Protein AF-A8XZC7-F1 (afdb_monomer)

InterPro domains:
  IPR001507 Zona pellucida domain [PS51034] (1-80)
  IPR051962 Cuticlin domain-containing protein [PTHR22907] (1-95)

Structure (mmCIF, N/CA/C/O backbone):
data_AF-A8XZC7-F1
#
_entry.id   AF-A8XZC7-F1
#
loop_
_atom_site.group_PDB
_atom_site.id
_atom_site.type_symbol
_atom_site.label_atom_id
_atom_site.label_alt_id
_atom_site.label_comp_id
_atom_site.label_asym_id
_atom_site.label_entity_id
_atom_site.label_seq_id
_atom_site.pdbx_PDB_ins_code
_atom_site.Cartn_x
_atom_site.Cartn_y
_atom_site.Cartn_z
_atom_site.occupancy
_atom_site.B_iso_or_equiv
_atom_site.auth_seq_id
_atom_site.auth_comp_id
_atom_site.auth_asym_id
_atom_site.auth_atom_id
_atom_site.pdbx_PDB_model_num
ATOM 1 N N . MET A 1 1 ? 7.360 -1.619 -3.761 1.00 86.06 1 MET A N 1
ATOM 2 C CA . MET A 1 1 ? 6.491 -1.854 -2.584 1.00 86.06 1 MET A CA 1
ATOM 3 C C . MET A 1 1 ? 5.064 -1.527 -2.979 1.00 86.06 1 MET A C 1
ATOM 5 O O . MET A 1 1 ? 4.876 -0.506 -3.624 1.00 86.06 1 MET A O 1
ATOM 9 N N . ARG A 1 2 ? 4.089 -2.348 -2.588 1.00 86.75 2 ARG A N 1
ATOM 10 C CA . ARG A 1 2 ? 2.656 -2.111 -2.800 1.00 86.75 2 ARG A CA 1
ATOM 11 C C . ARG A 1 2 ? 1.901 -2.326 -1.490 1.00 86.75 2 ARG A C 1
ATOM 13 O O . ARG A 1 2 ? 2.152 -3.300 -0.791 1.00 86.75 2 ARG A O 1
ATOM 20 N N . VAL A 1 3 ? 0.989 -1.422 -1.166 1.00 91.00 3 VAL A N 1
ATOM 21 C CA . VAL A 1 3 ? -0.023 -1.605 -0.122 1.00 91.00 3 VAL A CA 1
ATOM 22 C C . VAL A 1 3 ? -1.137 -2.458 -0.721 1.00 91.00 3 VAL A C 1
ATOM 24 O O . VAL A 1 3 ? -1.781 -2.022 -1.671 1.00 91.00 3 VAL A O 1
ATOM 27 N N . GLU A 1 4 ? -1.315 -3.675 -0.208 1.00 91.38 4 GLU A N 1
ATOM 28 C CA . GLU A 1 4 ? -2.359 -4.597 -0.673 1.00 91.38 4 GLU A CA 1
ATOM 29 C C . GLU A 1 4 ? -3.675 -4.348 0.040 1.00 91.38 4 GLU A C 1
ATOM 31 O O . GLU A 1 4 ? -4.701 -4.309 -0.608 1.00 91.38 4 GLU A O 1
ATOM 36 N N . SER A 1 5 ? -3.668 -4.177 1.361 1.00 93.69 5 SER A N 1
ATOM 37 C CA . SER A 1 5 ? -4.881 -3.894 2.129 1.00 93.69 5 SER A CA 1
ATOM 38 C C . SER A 1 5 ? -4.535 -3.229 3.452 1.00 93.69 5 SER A C 1
ATOM 40 O O . SER A 1 5 ? -3.427 -3.384 3.965 1.00 93.69 5 SER A O 1
ATOM 42 N N . CYS A 1 6 ? -5.482 -2.488 4.017 1.00 92.75 6 CYS A N 1
ATOM 43 C CA . CYS A 1 6 ? -5.349 -1.877 5.335 1.00 92.75 6 CYS A CA 1
ATOM 44 C C . CYS A 1 6 ? -6.683 -1.924 6.070 1.00 92.75 6 CYS A C 1
ATOM 46 O O . CYS A 1 6 ? -7.748 -1.783 5.464 1.00 92.75 6 CYS A O 1
ATOM 48 N N . TRP A 1 7 ? -6.621 -2.065 7.387 1.00 92.25 7 TRP A N 1
ATOM 49 C CA . TRP A 1 7 ? -7.768 -2.092 8.278 1.00 92.25 7 TRP A CA 1
ATOM 50 C C . TRP A 1 7 ? -7.500 -1.301 9.555 1.00 92.25 7 TRP A C 1
ATOM 52 O O . TRP A 1 7 ? -6.355 -1.119 9.975 1.00 92.25 7 TRP A O 1
ATOM 62 N N . ILE A 1 8 ? -8.583 -0.849 10.176 1.00 90.12 8 ILE A N 1
ATOM 63 C CA . ILE A 1 8 ? -8.595 -0.161 11.464 1.00 90.12 8 ILE A CA 1
ATOM 64 C C . ILE A 1 8 ? -9.514 -0.898 12.442 1.00 90.12 8 ILE A C 1
ATOM 66 O O . ILE A 1 8 ? -10.490 -1.521 12.030 1.00 90.12 8 ILE A O 1
ATOM 70 N N . GLY A 1 9 ? -9.223 -0.846 13.739 1.00 89.12 9 GLY A N 1
ATOM 71 C CA . GLY A 1 9 ? -10.068 -1.446 14.779 1.00 89.12 9 GLY A CA 1
ATOM 72 C C . GLY A 1 9 ? -9.296 -2.417 15.663 1.00 89.12 9 GLY A C 1
ATOM 73 O O . GLY A 1 9 ? -8.248 -2.070 16.210 1.00 89.12 9 GLY A O 1
ATOM 74 N N . THR A 1 10 ? -9.819 -3.634 15.814 1.00 87.62 10 THR A N 1
ATOM 75 C CA . THR A 1 10 ? -9.161 -4.722 16.558 1.00 87.62 10 THR A CA 1
ATOM 76 C C . THR A 1 10 ? -8.948 -5.936 15.667 1.00 87.62 10 THR A C 1
ATOM 78 O O . THR A 1 10 ? -9.710 -6.116 14.720 1.00 87.62 10 THR A O 1
ATOM 81 N N . PRO A 1 11 ? -8.010 -6.841 16.003 1.00 83.88 11 PRO A N 1
ATOM 82 C CA . PRO A 1 11 ? -7.844 -8.091 15.259 1.00 83.88 11 PRO A CA 1
ATOM 83 C C . PRO A 1 11 ? -9.122 -8.944 15.169 1.00 83.88 11 PRO A C 1
ATOM 85 O O . PRO A 1 11 ? -9.285 -9.703 14.223 1.00 83.88 11 PRO A O 1
ATOM 88 N N . LYS A 1 12 ? -10.037 -8.820 16.144 1.00 87.56 12 LYS A N 1
ATOM 89 C CA . LYS A 1 12 ? -11.321 -9.545 16.169 1.00 87.56 12 LYS A CA 1
ATOM 90 C C . LYS A 1 12 ? -12.450 -8.820 15.431 1.00 87.56 12 LYS A C 1
ATOM 92 O O . LYS A 1 12 ? -13.436 -9.450 15.073 1.00 87.56 12 LYS A O 1
ATOM 97 N N . MET A 1 13 ? -12.336 -7.505 15.252 1.00 88.00 13 MET A N 1
ATOM 98 C CA . MET A 1 13 ? -13.326 -6.664 14.575 1.00 88.00 13 MET A CA 1
ATOM 99 C C . MET A 1 13 ? -12.609 -5.623 13.699 1.00 88.00 13 MET A C 1
ATOM 101 O O . MET A 1 13 ? -12.555 -4.444 14.084 1.00 88.00 13 MET A O 1
ATOM 105 N N . PRO A 1 14 ? -12.010 -6.049 12.570 1.00 90.19 14 PRO A N 1
ATOM 106 C CA . PRO A 1 14 ? -11.345 -5.150 11.639 1.00 90.19 14 PRO A CA 1
ATOM 107 C C . PRO A 1 14 ? -12.363 -4.464 10.722 1.00 90.19 14 PRO A C 1
ATOM 109 O O . PRO A 1 14 ? -13.289 -5.089 10.208 1.00 90.19 14 PRO A O 1
ATOM 112 N N . VAL A 1 15 ? -12.161 -3.173 10.481 1.00 89.75 15 VAL A N 1
ATOM 113 C CA . VAL A 1 15 ? -12.853 -2.403 9.445 1.00 89.75 15 VAL A CA 1
ATOM 114 C C . VAL A 1 15 ? -11.830 -2.078 8.372 1.00 89.75 15 VAL A C 1
ATOM 116 O O . VAL A 1 15 ? -10.886 -1.328 8.617 1.00 89.75 15 VAL A O 1
ATOM 119 N N . PHE A 1 16 ? -11.983 -2.664 7.190 1.00 91.00 16 PHE A N 1
ATOM 120 C CA . PHE A 1 16 ? -11.077 -2.390 6.082 1.00 91.00 16 PHE A CA 1
ATOM 121 C C . PHE A 1 16 ? -11.265 -0.953 5.587 1.00 91.00 16 PHE A C 1
ATOM 123 O O . PHE A 1 16 ? -12.386 -0.467 5.458 1.00 91.00 16 PHE A O 1
ATOM 130 N N . ILE A 1 17 ? -10.147 -0.285 5.314 1.00 91.44 17 ILE A N 1
ATOM 131 C CA . ILE A 1 17 ? -10.079 1.072 4.749 1.00 91.44 17 ILE A CA 1
ATOM 132 C C . ILE A 1 17 ? -9.422 1.073 3.366 1.00 91.44 17 ILE A C 1
ATOM 134 O O . ILE A 1 17 ? -9.708 1.946 2.555 1.00 91.44 17 ILE A O 1
ATOM 138 N N . VAL A 1 18 ? -8.595 0.066 3.075 1.00 92.25 18 VAL A N 1
ATOM 139 C CA . VAL A 1 18 ? -8.018 -0.205 1.753 1.00 92.25 18 VAL A CA 1
ATOM 140 C C . VAL A 1 18 ? -8.322 -1.665 1.422 1.00 92.25 18 VAL A C 1
ATOM 142 O O . VAL A 1 18 ? -8.037 -2.542 2.245 1.00 92.25 18 VAL A O 1
ATOM 145 N N . ARG A 1 19 ? -8.935 -1.917 0.261 1.00 91.00 19 ARG A N 1
ATOM 146 C CA . ARG A 1 19 ? -9.271 -3.274 -0.213 1.00 91.00 19 ARG A CA 1
ATOM 147 C C . ARG A 1 19 ? -8.039 -3.941 -0.798 1.00 91.00 19 ARG A C 1
ATOM 149 O O . ARG A 1 19 ? -7.067 -3.259 -1.073 1.00 91.00 19 ARG A O 1
ATOM 156 N N . GLU A 1 20 ? -8.147 -5.237 -1.071 1.00 90.38 20 GLU A N 1
ATOM 157 C CA . GLU A 1 20 ? -7.112 -6.084 -1.692 1.00 90.38 20 GLU A CA 1
ATOM 158 C C . GLU A 1 20 ? -6.629 -5.606 -3.075 1.00 90.38 20 GLU A C 1
ATOM 160 O O . GLU A 1 20 ? -5.582 -6.030 -3.557 1.00 90.38 20 GLU A O 1
ATOM 165 N N . ASP A 1 21 ? -7.368 -4.705 -3.727 1.00 87.62 21 ASP A N 1
ATOM 166 C CA . ASP A 1 21 ? -6.936 -4.048 -4.963 1.00 87.62 21 ASP A CA 1
ATOM 167 C C . ASP A 1 21 ? -5.950 -2.891 -4.714 1.00 87.62 21 ASP A C 1
ATOM 169 O O . ASP A 1 21 ? -5.496 -2.268 -5.669 1.00 87.62 21 ASP A O 1
ATOM 173 N N . GLY A 1 22 ? -5.607 -2.596 -3.456 1.00 89.31 22 GLY A N 1
ATOM 174 C CA . GLY A 1 22 ? -4.746 -1.484 -3.065 1.00 89.31 22 GLY A CA 1
ATOM 175 C C . GLY A 1 22 ? -5.432 -0.115 -3.099 1.00 89.31 22 GLY A C 1
ATOM 176 O O . GLY A 1 22 ? -4.760 0.896 -2.887 1.00 89.31 22 GLY A O 1
ATOM 177 N N . CYS A 1 23 ? -6.747 -0.056 -3.336 1.00 89.19 23 CYS A N 1
ATOM 178 C CA . CYS A 1 23 ? -7.524 1.180 -3.383 1.00 89.19 23 CYS A CA 1
ATOM 179 C C . CYS A 1 23 ? -8.323 1.396 -2.095 1.00 89.19 23 CYS A C 1
ATOM 181 O O . CYS A 1 23 ? -8.738 0.454 -1.413 1.00 89.19 23 CYS A O 1
ATOM 183 N N . THR A 1 24 ? -8.567 2.665 -1.762 1.00 90.50 24 THR A N 1
ATOM 184 C CA . THR A 1 24 ? -9.431 3.015 -0.628 1.00 90.50 24 THR A CA 1
ATOM 185 C C . THR A 1 24 ? -10.865 2.525 -0.854 1.00 90.50 24 THR A C 1
ATOM 187 O O . THR A 1 24 ? -11.363 2.532 -1.983 1.00 90.50 24 THR A O 1
ATOM 190 N N . ILE A 1 25 ? -11.542 2.113 0.220 1.00 89.31 25 ILE A N 1
ATOM 191 C CA . ILE A 1 25 ? -12.974 1.772 0.173 1.00 89.31 25 ILE A CA 1
ATOM 192 C C . ILE A 1 25 ? -13.821 3.034 0.024 1.00 89.31 25 ILE A C 1
ATOM 194 O O . ILE A 1 25 ? -14.806 3.022 -0.710 1.00 89.31 25 ILE A O 1
ATOM 198 N N . GLU A 1 26 ? -13.426 4.114 0.701 1.00 86.44 26 GLU A N 1
ATOM 199 C CA . GLU A 1 26 ? -14.184 5.359 0.751 1.00 86.44 26 GLU A CA 1
ATOM 200 C C . GLU A 1 26 ? -13.253 6.566 0.616 1.00 86.44 26 GLU A C 1
ATOM 202 O O . GLU A 1 26 ? -12.500 6.914 1.531 1.00 86.44 26 GLU A O 1
ATOM 207 N N . LYS A 1 27 ? -13.342 7.234 -0.536 1.00 82.50 27 LYS A N 1
ATOM 208 C CA . LYS A 1 27 ? -12.509 8.391 -0.885 1.00 82.50 27 LYS A CA 1
ATOM 209 C C . LYS A 1 27 ? -12.813 9.619 -0.039 1.00 82.50 27 LYS A C 1
ATOM 211 O O . LYS A 1 27 ? -11.923 10.444 0.155 1.00 82.50 27 LYS A O 1
ATOM 216 N N . ALA A 1 28 ? -14.038 9.743 0.471 1.00 80.94 28 ALA A N 1
ATOM 217 C CA . ALA A 1 28 ? -14.409 10.829 1.372 1.00 80.94 28 ALA A CA 1
ATOM 218 C C . ALA A 1 28 ? -13.709 10.721 2.740 1.00 80.94 28 ALA A C 1
ATOM 220 O O . ALA A 1 28 ? -13.521 11.727 3.421 1.00 80.94 28 ALA A O 1
ATOM 221 N N . ILE A 1 29 ? -13.312 9.510 3.145 1.00 84.19 29 ILE A N 1
ATOM 222 C CA . ILE A 1 29 ? -12.677 9.232 4.440 1.00 84.19 29 ILE A CA 1
ATOM 223 C C . ILE A 1 29 ? -11.157 9.248 4.310 1.00 84.19 29 ILE A C 1
ATOM 225 O O . ILE A 1 29 ? -10.476 9.873 5.127 1.00 84.19 29 ILE A O 1
ATOM 229 N N . LEU A 1 30 ? -10.639 8.550 3.299 1.00 88.19 30 LEU A N 1
ATOM 230 C CA . LEU A 1 30 ? -9.218 8.309 3.086 1.00 88.19 30 LEU A CA 1
ATOM 231 C C . LEU A 1 30 ? -8.937 8.268 1.585 1.00 88.19 30 LEU A C 1
ATOM 233 O O . LEU A 1 30 ? -9.600 7.538 0.852 1.00 88.19 30 LEU A O 1
ATOM 237 N N . THR A 1 31 ? -7.931 9.002 1.116 1.00 88.50 31 THR A N 1
ATOM 238 C CA . THR A 1 31 ? -7.476 8.883 -0.274 1.00 88.50 31 THR A CA 1
ATOM 239 C C . THR A 1 31 ? -6.866 7.505 -0.524 1.00 88.50 31 THR A C 1
ATOM 241 O O . THR A 1 31 ? -6.264 6.921 0.379 1.00 88.50 31 THR A O 1
ATOM 244 N N . SER A 1 32 ? -6.929 6.994 -1.756 1.00 89.00 32 SER A N 1
ATOM 245 C CA . SER A 1 32 ? -6.126 5.817 -2.107 1.00 89.00 32 SER A CA 1
ATOM 246 C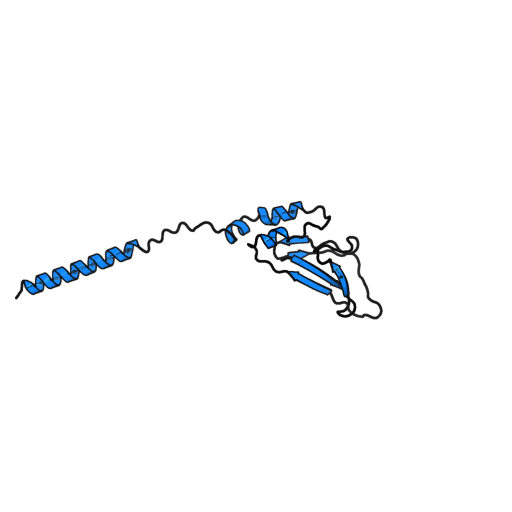 C . SER A 1 32 ? -4.637 6.097 -1.846 1.00 89.00 32 SER A C 1
ATOM 248 O O . SER A 1 32 ? -4.207 7.254 -1.953 1.00 89.00 32 SER A O 1
ATOM 250 N N . PRO A 1 33 ? -3.836 5.075 -1.502 1.00 88.81 33 PRO A N 1
ATOM 251 C CA . PRO A 1 33 ? -2.396 5.227 -1.347 1.00 88.81 33 PRO A CA 1
ATOM 252 C C . PRO A 1 33 ? -1.746 5.807 -2.611 1.00 88.81 33 PRO A C 1
ATOM 254 O O . PRO A 1 33 ? -1.787 5.209 -3.684 1.00 88.81 33 PRO A O 1
ATOM 257 N N . VAL A 1 34 ? -1.105 6.965 -2.471 1.00 85.94 34 VAL A N 1
ATOM 258 C CA . VAL A 1 34 ? -0.342 7.626 -3.529 1.00 85.94 34 VAL A CA 1
ATOM 259 C C . VAL A 1 34 ? 1.133 7.288 -3.364 1.00 85.94 34 VAL A C 1
ATOM 261 O O . VAL A 1 34 ? 1.724 7.522 -2.309 1.00 85.94 34 VAL A O 1
ATOM 264 N N . TYR A 1 35 ? 1.733 6.758 -4.424 1.00 83.50 35 TYR A N 1
ATOM 265 C CA . TYR A 1 35 ? 3.136 6.360 -4.454 1.00 83.50 35 TYR A CA 1
ATOM 266 C C . TYR A 1 35 ? 3.981 7.508 -4.998 1.00 83.50 35 TYR A C 1
ATOM 268 O O . TYR A 1 35 ? 3.829 7.898 -6.151 1.00 83.50 35 TYR A O 1
ATOM 276 N N . THR A 1 36 ? 4.854 8.061 -4.156 1.00 78.44 36 THR A N 1
ATOM 277 C CA . THR A 1 36 ? 5.807 9.119 -4.543 1.00 78.44 36 THR A CA 1
ATOM 278 C C . THR A 1 36 ? 7.178 8.554 -4.910 1.00 78.44 36 THR A C 1
ATOM 280 O O . THR A 1 36 ? 7.974 9.223 -5.563 1.00 78.44 36 THR A O 1
ATOM 283 N N . SER A 1 37 ? 7.465 7.317 -4.498 1.00 77.75 37 SER A N 1
ATOM 284 C CA . SER A 1 37 ? 8.659 6.558 -4.867 1.00 77.75 37 SER A CA 1
ATOM 285 C C . SER A 1 37 ? 8.407 5.053 -4.722 1.00 77.75 37 SER A C 1
ATOM 287 O O . SER A 1 37 ? 7.433 4.625 -4.103 1.00 77.75 37 SER A O 1
ATOM 289 N N . PHE A 1 38 ? 9.332 4.217 -5.205 1.00 78.81 38 PHE A N 1
ATOM 290 C CA . PHE A 1 38 ? 9.226 2.748 -5.121 1.00 78.81 38 PHE A CA 1
ATOM 291 C C . PHE A 1 38 ? 9.103 2.180 -3.695 1.00 78.81 38 PHE A C 1
ATOM 293 O O . PHE A 1 38 ? 8.668 1.037 -3.511 1.00 78.81 38 PHE A O 1
ATOM 300 N N . ASN A 1 39 ? 9.508 2.965 -2.695 1.00 81.44 39 ASN A N 1
ATOM 301 C CA . ASN A 1 39 ? 9.537 2.612 -1.278 1.00 81.44 39 ASN A CA 1
ATOM 302 C C . ASN A 1 39 ? 8.640 3.500 -0.403 1.00 81.44 39 ASN A C 1
ATOM 304 O O . ASN A 1 39 ? 8.677 3.356 0.817 1.00 81.44 39 ASN A O 1
ATOM 308 N N . ARG A 1 40 ? 7.868 4.429 -0.981 1.00 84.44 40 ARG A N 1
ATOM 309 C CA . ARG A 1 40 ? 6.993 5.320 -0.211 1.00 84.44 40 ARG A CA 1
ATOM 310 C C . ARG A 1 40 ? 5.615 5.404 -0.835 1.00 84.44 40 ARG A C 1
ATOM 312 O O . ARG A 1 40 ? 5.463 5.735 -2.008 1.00 84.44 40 ARG A O 1
ATOM 319 N N . ALA A 1 41 ? 4.624 5.162 0.010 1.00 87.12 41 ALA A N 1
ATOM 320 C CA . ALA A 1 41 ? 3.223 5.392 -0.272 1.00 87.12 41 ALA A CA 1
ATOM 321 C C . ALA A 1 41 ? 2.629 6.207 0.875 1.00 87.12 41 ALA A C 1
ATOM 323 O O . ALA A 1 41 ? 2.985 5.990 2.035 1.00 87.12 41 ALA A O 1
ATOM 324 N N . ALA A 1 42 ? 1.741 7.136 0.553 1.00 87.69 42 ALA A N 1
ATOM 325 C CA . ALA A 1 42 ? 1.038 7.945 1.534 1.00 87.69 42 ALA A CA 1
ATOM 326 C C . ALA A 1 42 ? -0.448 8.005 1.187 1.00 87.69 42 ALA A C 1
ATOM 328 O O . ALA A 1 42 ? -0.817 8.145 0.025 1.00 87.69 42 ALA A O 1
ATOM 329 N N . ALA A 1 43 ? -1.294 7.921 2.205 1.00 87.62 43 ALA A N 1
ATOM 330 C CA . ALA A 1 43 ? -2.725 8.160 2.100 1.00 87.62 43 ALA A CA 1
ATOM 331 C C . ALA A 1 43 ? -3.095 9.251 3.106 1.00 87.62 43 ALA A C 1
ATOM 333 O O . ALA A 1 43 ? -2.573 9.264 4.223 1.00 87.62 43 ALA A O 1
ATOM 334 N N . ILE A 1 44 ? -3.966 10.173 2.707 1.00 86.62 44 ILE A N 1
ATOM 335 C CA . ILE A 1 44 ? -4.421 11.280 3.548 1.00 86.62 44 ILE A CA 1
ATOM 336 C C . ILE A 1 44 ? -5.880 11.028 3.897 1.00 86.62 44 ILE A C 1
ATOM 338 O O . ILE A 1 44 ? -6.703 10.791 3.014 1.00 86.62 44 ILE A O 1
ATOM 342 N N . GLY A 1 45 ? -6.188 11.051 5.191 1.00 84.69 45 GLY A N 1
ATOM 343 C CA . GLY A 1 45 ? -7.542 10.878 5.700 1.00 84.69 45 GLY A CA 1
ATOM 344 C C . GLY A 1 45 ? -8.034 12.132 6.401 1.00 84.69 45 GLY A C 1
ATOM 345 O O . GLY A 1 45 ? -7.262 12.809 7.076 1.00 84.69 45 GLY A O 1
ATOM 346 N N . TRP A 1 46 ? -9.323 12.420 6.248 1.00 78.94 46 TRP A N 1
ATOM 347 C CA . TRP A 1 46 ? -9.976 13.600 6.830 1.00 78.94 46 TRP A CA 1
ATOM 348 C C . TRP A 1 46 ? -10.913 13.249 7.987 1.00 78.94 46 TRP A C 1
ATOM 350 O O . TRP A 1 46 ? -11.359 14.135 8.713 1.00 78.94 46 TRP A O 1
ATOM 360 N N . MET A 1 47 ? -11.212 11.961 8.180 1.00 72.81 47 MET A N 1
ATOM 361 C CA . MET A 1 47 ? -12.184 11.498 9.165 1.00 72.81 47 MET A CA 1
ATOM 362 C C . MET A 1 47 ? -11.527 10.645 10.253 1.00 72.81 47 MET A C 1
ATOM 364 O O . MET A 1 47 ? -10.813 9.684 9.969 1.00 72.81 47 MET A O 1
ATOM 368 N N . ALA A 1 48 ? -11.813 10.979 11.513 1.00 71.94 48 ALA A N 1
ATOM 369 C CA . ALA A 1 48 ? -11.440 10.173 12.669 1.00 71.94 48 ALA A CA 1
ATOM 370 C C . ALA A 1 48 ? -12.598 9.239 13.046 1.00 71.94 48 ALA A C 1
ATOM 372 O O . ALA A 1 48 ? -13.709 9.687 13.329 1.00 71.94 48 ALA A O 1
ATOM 373 N N . VAL A 1 49 ? -12.337 7.934 13.068 1.00 73.25 49 VAL A N 1
ATOM 374 C CA . VAL A 1 49 ? -13.324 6.912 13.443 1.00 73.25 49 VAL A CA 1
ATOM 375 C C . VAL A 1 49 ? -13.087 6.494 14.895 1.00 73.25 49 VAL A C 1
ATOM 377 O O . VAL A 1 49 ? -11.947 6.404 15.342 1.00 73.25 49 VAL A O 1
ATOM 380 N N . ARG A 1 50 ? -14.154 6.221 15.655 1.00 79.75 50 ARG A N 1
ATOM 381 C CA . ARG A 1 50 ? -14.060 5.602 16.987 1.00 79.75 50 ARG A CA 1
ATOM 382 C C . ARG A 1 50 ? -14.903 4.339 17.037 1.00 79.75 50 ARG A C 1
ATOM 384 O O . ARG A 1 50 ? -16.052 4.343 16.599 1.00 79.75 50 ARG A O 1
ATOM 391 N N . GLN A 1 51 ? -14.359 3.273 17.608 1.00 81.06 51 GLN A N 1
ATOM 392 C CA . GLN A 1 51 ? -15.106 2.040 17.833 1.00 81.06 51 GLN A CA 1
ATOM 393 C C . GLN A 1 51 ? -15.741 2.082 19.232 1.00 81.06 51 GLN A C 1
ATOM 395 O O . GLN A 1 51 ? -15.127 2.540 20.198 1.00 81.06 51 GLN A O 1
ATOM 400 N N . LYS A 1 52 ? -17.006 1.661 19.348 1.00 84.62 52 LYS A N 1
ATOM 401 C CA . LYS A 1 52 ? -17.741 1.694 20.622 1.00 84.62 52 LYS A CA 1
ATOM 402 C C . LYS A 1 52 ? -17.000 0.857 21.673 1.00 84.62 52 LYS A C 1
ATOM 404 O O . LYS A 1 52 ? -16.609 -0.270 21.390 1.00 84.62 52 LYS A O 1
ATOM 409 N N . ASN A 1 53 ? -16.844 1.407 22.879 1.00 86.62 53 ASN A N 1
ATOM 410 C CA . ASN A 1 53 ? -16.170 0.778 24.025 1.00 86.62 53 ASN A CA 1
ATOM 411 C C . ASN A 1 53 ? -14.669 0.477 23.831 1.00 86.62 53 ASN A C 1
ATOM 413 O O . ASN A 1 53 ? -14.099 -0.307 24.586 1.00 86.62 53 ASN A O 1
ATOM 417 N N . MET A 1 54 ? -14.011 1.117 22.863 1.00 83.94 54 MET A N 1
ATOM 418 C CA . MET A 1 54 ? -12.574 0.983 22.620 1.00 83.94 54 MET A CA 1
ATOM 419 C C . MET A 1 54 ? -11.838 2.261 23.039 1.00 83.94 54 MET A C 1
ATOM 421 O O . MET A 1 54 ? -12.238 3.359 22.656 1.00 83.94 54 MET A O 1
ATOM 425 N N . LYS A 1 55 ? -10.746 2.125 23.807 1.00 85.62 55 LYS A N 1
ATOM 426 C CA . LYS A 1 55 ? -9.855 3.253 24.157 1.00 85.62 55 LYS A CA 1
ATOM 427 C C . LYS A 1 55 ? -8.801 3.545 23.089 1.00 85.62 55 LYS A C 1
ATOM 429 O O . LYS A 1 55 ? -8.400 4.691 22.933 1.00 85.62 55 LYS A O 1
ATOM 434 N N . TYR A 1 56 ? -8.360 2.514 22.375 1.00 85.69 56 TYR A N 1
ATOM 435 C CA . TYR A 1 56 ? -7.320 2.597 21.354 1.00 85.69 56 TYR A CA 1
ATOM 436 C C . TYR A 1 56 ? -7.800 1.910 20.086 1.00 85.69 56 TYR A C 1
ATOM 438 O O . TYR A 1 56 ? -8.667 1.043 20.136 1.00 85.69 56 TYR A O 1
ATOM 446 N N . MET A 1 57 ? -7.229 2.285 18.952 1.00 85.31 57 MET A N 1
ATOM 447 C CA . MET A 1 57 ? -7.515 1.660 17.671 1.00 85.31 57 MET A CA 1
ATOM 448 C C . MET A 1 57 ? -6.200 1.204 17.062 1.00 85.31 57 MET A C 1
ATOM 450 O O . MET A 1 57 ? -5.229 1.960 17.053 1.00 85.31 57 MET A O 1
ATOM 454 N N . HIS A 1 58 ? -6.165 -0.030 16.574 1.00 90.00 58 HIS A N 1
ATOM 455 C CA . HIS A 1 58 ? -5.028 -0.529 15.818 1.00 90.00 58 HIS A CA 1
ATOM 456 C C . HIS A 1 58 ? -5.235 -0.233 14.343 1.00 90.00 58 HIS A C 1
ATOM 458 O O . HIS A 1 58 ? -6.365 -0.242 13.855 1.00 90.00 58 HIS A O 1
ATOM 464 N N . VAL A 1 59 ? -4.129 0.007 13.651 1.00 90.12 59 VAL A N 1
ATOM 465 C CA . VAL A 1 59 ? -4.077 0.068 12.196 1.00 90.12 59 VAL A CA 1
ATOM 466 C C . VAL A 1 59 ? -3.177 -1.070 11.748 1.00 90.12 59 VAL A C 1
ATOM 468 O O . VAL A 1 59 ? -2.038 -1.171 12.205 1.00 90.12 59 VAL A O 1
ATOM 471 N N . GLY A 1 60 ? -3.698 -1.945 10.897 1.00 92.62 60 GLY A N 1
ATOM 472 C CA . GLY A 1 60 ? -2.938 -3.031 10.292 1.00 92.62 60 GLY A CA 1
ATOM 473 C C . GLY A 1 60 ? -2.950 -2.889 8.781 1.00 92.62 60 GLY A C 1
ATOM 474 O O . GLY A 1 60 ? -3.987 -2.582 8.201 1.00 92.62 60 GLY A O 1
ATOM 475 N N . CYS A 1 61 ? -1.807 -3.117 8.141 1.00 93.06 61 CYS A N 1
ATOM 476 C CA . CYS A 1 61 ? -1.693 -3.101 6.689 1.00 93.06 61 CYS A CA 1
ATOM 477 C C . CYS A 1 61 ? -0.903 -4.310 6.201 1.00 93.06 61 CYS A C 1
ATOM 479 O O . CYS A 1 61 ? 0.096 -4.701 6.805 1.00 93.06 61 CYS A O 1
ATOM 481 N N . THR A 1 62 ? -1.333 -4.852 5.071 1.00 93.88 62 THR A N 1
ATOM 482 C CA . THR A 1 62 ? -0.608 -5.859 4.309 1.00 93.88 62 THR A CA 1
ATOM 483 C C . THR A 1 62 ? 0.180 -5.144 3.228 1.00 93.88 62 THR A C 1
ATOM 485 O O . THR A 1 62 ? -0.390 -4.459 2.376 1.00 93.88 62 THR A O 1
ATOM 488 N N . ILE A 1 63 ? 1.501 -5.284 3.270 1.00 91.69 63 ILE A N 1
ATOM 489 C CA . ILE A 1 63 ? 2.404 -4.672 2.299 1.00 91.69 63 ILE A CA 1
ATOM 490 C C . ILE A 1 63 ? 3.102 -5.787 1.538 1.00 91.69 63 ILE A C 1
ATOM 492 O O . ILE A 1 63 ? 3.759 -6.643 2.129 1.00 91.69 63 ILE A O 1
ATOM 496 N N . ARG A 1 64 ? 2.999 -5.743 0.214 1.00 88.75 64 ARG A N 1
ATOM 497 C CA . ARG A 1 64 ? 3.751 -6.605 -0.683 1.00 88.75 64 ARG A CA 1
ATOM 498 C C . ARG A 1 64 ? 5.057 -5.928 -1.074 1.00 88.75 64 ARG A C 1
ATOM 500 O O . ARG A 1 64 ? 5.089 -4.820 -1.624 1.00 88.75 64 ARG A O 1
ATOM 507 N N . LEU A 1 65 ? 6.156 -6.612 -0.790 1.00 88.62 65 LEU A N 1
ATOM 508 C CA . LEU A 1 65 ? 7.471 -6.234 -1.283 1.00 88.62 65 LEU A CA 1
ATOM 509 C C . LEU A 1 65 ? 7.717 -6.927 -2.620 1.00 88.62 65 LEU A C 1
ATOM 511 O O . LEU A 1 65 ? 7.328 -8.069 -2.834 1.00 88.62 65 LEU A O 1
ATOM 515 N N . CYS A 1 66 ? 8.328 -6.180 -3.524 1.00 83.88 66 CYS A N 1
ATOM 516 C CA . CYS A 1 66 ? 8.544 -6.557 -4.907 1.00 83.88 66 CYS A CA 1
ATOM 517 C C . CYS A 1 66 ? 9.968 -6.171 -5.269 1.00 83.88 66 CYS A C 1
ATOM 519 O O . CYS A 1 66 ? 10.428 -5.096 -4.861 1.00 83.88 66 CYS A O 1
ATOM 521 N N . HIS A 1 67 ? 10.642 -7.021 -6.038 1.00 85.75 67 HIS A N 1
ATOM 522 C CA . HIS A 1 67 ? 11.935 -6.668 -6.596 1.00 85.75 67 HIS A CA 1
ATOM 523 C C . HIS A 1 67 ? 11.746 -5.570 -7.649 1.00 85.75 67 HIS A C 1
ATOM 525 O O . HIS A 1 67 ? 10.814 -5.621 -8.447 1.00 85.75 67 HIS A O 1
ATOM 531 N N . LEU A 1 68 ? 12.625 -4.566 -7.649 1.00 82.25 68 LEU A N 1
ATOM 532 C CA . LEU A 1 68 ? 12.506 -3.404 -8.538 1.00 82.25 68 LEU A CA 1
ATOM 533 C C . LEU A 1 68 ? 12.535 -3.801 -10.024 1.00 82.25 68 LEU A C 1
ATOM 535 O O . LEU A 1 68 ? 11.887 -3.171 -10.847 1.00 82.25 68 LEU A O 1
ATOM 539 N N . CYS A 1 69 ? 13.270 -4.859 -10.353 1.00 83.06 69 CYS A N 1
ATOM 540 C CA . CYS A 1 69 ? 13.478 -5.316 -11.728 1.00 83.06 69 CYS A CA 1
ATOM 541 C C . CYS A 1 69 ? 12.519 -6.425 -12.177 1.00 83.06 69 CYS A C 1
ATOM 543 O O . CYS A 1 69 ? 12.692 -6.954 -13.268 1.00 83.06 69 CYS A O 1
ATOM 545 N N . ASP A 1 70 ? 11.550 -6.811 -11.344 1.00 86.75 70 ASP A N 1
ATOM 546 C CA . ASP A 1 70 ? 10.565 -7.831 -11.711 1.00 86.75 70 ASP A CA 1
ATOM 547 C C . ASP A 1 70 ? 9.452 -7.200 -12.574 1.00 86.75 70 ASP A C 1
ATOM 549 O O . ASP A 1 70 ? 8.733 -6.325 -12.074 1.00 86.75 70 ASP A O 1
ATOM 553 N N . PRO A 1 71 ? 9.286 -7.612 -13.847 1.00 81.69 71 PRO A N 1
ATOM 554 C CA . PRO A 1 71 ? 8.270 -7.050 -14.733 1.00 81.69 71 PRO A CA 1
ATOM 555 C C . PRO A 1 71 ? 6.844 -7.300 -14.225 1.00 81.69 71 PRO A C 1
ATOM 557 O O . PRO A 1 71 ? 6.001 -6.412 -14.339 1.00 81.69 71 PRO A O 1
ATOM 560 N N . ALA A 1 72 ? 6.578 -8.433 -13.567 1.00 85.44 72 ALA A N 1
ATOM 561 C CA . ALA A 1 72 ? 5.254 -8.720 -13.012 1.00 85.44 72 ALA A CA 1
ATOM 562 C C . ALA A 1 72 ? 4.879 -7.716 -11.909 1.00 85.44 72 ALA A C 1
ATOM 564 O O . ALA A 1 72 ? 3.721 -7.328 -11.755 1.00 85.44 72 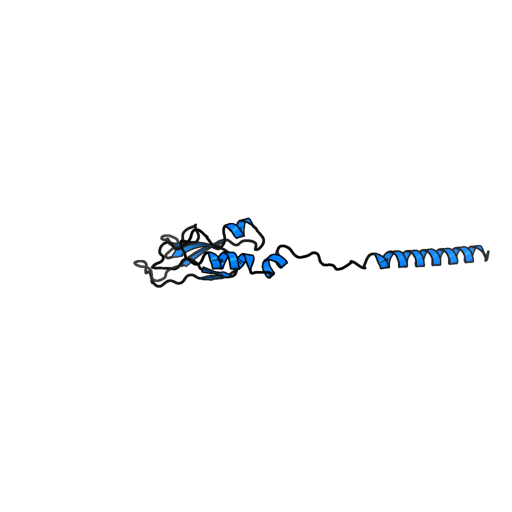ALA A O 1
ATOM 565 N N . CYS A 1 73 ? 5.872 -7.234 -11.157 1.00 82.12 73 CYS A N 1
ATOM 566 C CA . CYS A 1 73 ? 5.661 -6.216 -10.135 1.00 82.12 73 CYS A CA 1
ATOM 567 C C . CYS A 1 73 ? 5.369 -4.821 -10.717 1.00 82.12 73 CYS A C 1
ATOM 569 O O . CYS A 1 73 ? 4.681 -4.040 -10.053 1.00 82.12 73 CYS A O 1
ATOM 571 N N . GLN A 1 74 ? 5.846 -4.510 -11.928 1.00 79.06 74 GLN A N 1
ATOM 572 C CA . GLN A 1 74 ? 5.576 -3.238 -12.619 1.00 79.06 74 GLN A CA 1
ATOM 573 C C . GLN A 1 74 ? 4.127 -3.141 -13.106 1.00 79.06 74 GLN A C 1
ATOM 575 O O . GLN A 1 74 ? 3.537 -2.059 -13.127 1.00 79.06 74 GLN A O 1
ATOM 580 N N . GLU A 1 75 ? 3.528 -4.273 -13.472 1.00 79.94 75 GLU A N 1
ATOM 581 C CA . GLU A 1 75 ? 2.136 -4.319 -13.925 1.00 79.94 75 GLU A CA 1
ATOM 582 C C . GLU A 1 75 ? 1.156 -4.081 -12.773 1.00 79.94 75 GLU A C 1
ATOM 584 O O . GLU A 1 75 ? 0.163 -3.369 -12.932 1.00 79.94 75 GLU A O 1
ATOM 589 N N . ILE A 1 76 ? 1.466 -4.622 -11.592 1.00 79.25 76 ILE A N 1
ATOM 590 C CA . ILE A 1 76 ? 0.587 -4.553 -10.419 1.00 79.25 76 ILE A CA 1
ATOM 591 C C . ILE A 1 76 ? 0.881 -3.361 -9.495 1.00 79.25 76 ILE A C 1
ATOM 593 O O . ILE A 1 76 ? 0.085 -3.096 -8.594 1.00 79.25 76 ILE A O 1
ATOM 597 N N . THR A 1 77 ? 2.012 -2.662 -9.658 1.00 79.19 77 THR A N 1
ATOM 598 C CA . THR A 1 77 ? 2.419 -1.548 -8.784 1.00 79.19 77 THR A CA 1
ATOM 599 C C . THR A 1 77 ? 2.752 -0.294 -9.593 1.00 79.19 77 THR A C 1
ATOM 601 O O . THR A 1 77 ? 3.683 -0.327 -10.396 1.00 79.19 77 THR A O 1
ATOM 604 N N . PRO A 1 78 ? 2.123 0.855 -9.311 1.00 77.12 78 PRO A N 1
ATOM 605 C CA . PRO A 1 78 ? 1.039 1.068 -8.349 1.00 77.12 78 PRO A CA 1
ATOM 606 C C . PRO A 1 78 ? -0.308 0.527 -8.868 1.00 77.12 78 PRO A C 1
ATOM 608 O O . PRO A 1 78 ? -0.423 0.205 -10.051 1.00 77.12 78 PRO A O 1
ATOM 611 N N . PRO A 1 79 ? -1.332 0.394 -8.004 1.00 75.75 79 PRO A N 1
ATOM 612 C CA . PRO A 1 79 ? -2.617 -0.152 -8.418 1.00 75.75 79 PRO A CA 1
ATOM 613 C C . PRO A 1 79 ? -3.307 0.769 -9.431 1.00 75.75 79 PRO A C 1
ATOM 615 O O . PRO A 1 79 ? -3.635 1.914 -9.126 1.00 75.75 79 PRO A O 1
ATOM 618 N N . ARG A 1 80 ? -3.528 0.266 -10.651 1.00 74.69 80 ARG A N 1
ATOM 619 C CA . ARG A 1 80 ? -4.133 1.032 -11.759 1.00 74.69 80 ARG A CA 1
ATOM 620 C C . ARG A 1 80 ? -5.661 1.076 -11.713 1.00 74.69 80 ARG A C 1
ATOM 622 O O . ARG A 1 80 ? -6.274 1.871 -12.413 1.00 74.69 80 ARG A O 1
ATOM 629 N N . SER A 1 81 ? -6.271 0.208 -10.910 1.00 77.06 81 SER A N 1
ATOM 630 C CA . SER A 1 81 ? -7.723 0.086 -10.752 1.00 77.06 81 SER A CA 1
ATOM 631 C C . SER A 1 81 ? -8.338 1.197 -9.904 1.00 77.06 81 SER A C 1
ATOM 633 O O . SER A 1 81 ? -9.562 1.332 -9.866 1.00 77.06 81 S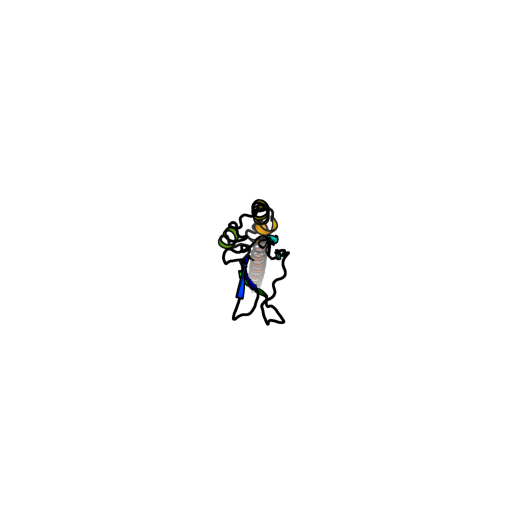ER A O 1
ATOM 635 N N . CYS A 1 82 ? -7.522 1.999 -9.215 1.00 78.75 82 CYS A N 1
ATOM 636 C CA . CYS A 1 82 ? -8.038 3.120 -8.450 1.00 78.75 82 CYS A CA 1
ATOM 637 C C . CYS A 1 82 ? -8.494 4.199 -9.436 1.00 78.75 82 CYS A C 1
ATOM 639 O O . CYS A 1 82 ? -7.709 4.656 -10.263 1.00 78.75 82 CYS A O 1
ATOM 641 N N . ASN A 1 83 ? -9.772 4.587 -9.370 1.00 70.06 83 ASN A N 1
ATOM 642 C CA . ASN A 1 83 ? -10.381 5.600 -10.240 1.00 70.06 83 ASN A CA 1
ATOM 643 C C . ASN A 1 83 ? -9.889 7.018 -9.882 1.00 70.06 83 ASN A C 1
ATOM 645 O O . ASN A 1 83 ? -10.665 7.886 -9.479 1.00 70.06 83 ASN A O 1
ATOM 649 N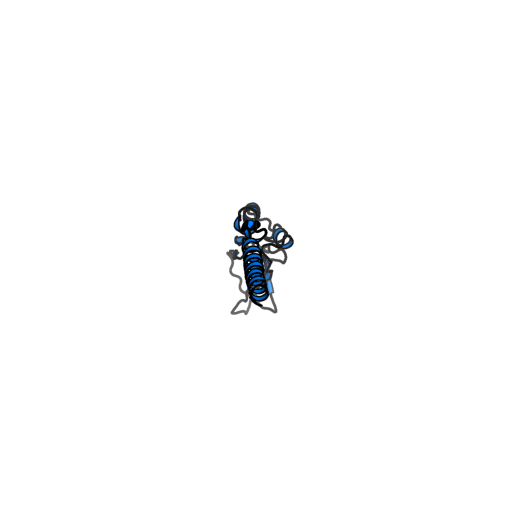 N . ASP A 1 84 ? -8.579 7.216 -9.903 1.00 64.00 84 ASP A N 1
ATOM 650 C CA . ASP A 1 84 ? -7.884 8.388 -9.401 1.00 64.00 84 ASP A CA 1
ATOM 651 C C . ASP A 1 84 ? -7.144 8.998 -10.594 1.00 64.00 84 ASP A C 1
ATOM 653 O O . ASP A 1 84 ? -6.413 8.313 -11.307 1.00 64.00 84 ASP A O 1
ATOM 657 N N . SER A 1 85 ? -7.318 10.297 -10.833 1.00 59.69 85 SER A N 1
ATOM 658 C CA . SER A 1 85 ? -6.836 11.010 -12.031 1.00 59.69 85 SER A CA 1
ATOM 659 C C . SER A 1 85 ? -5.304 11.097 -12.179 1.00 59.69 85 SER A C 1
ATOM 661 O O . SER A 1 85 ? -4.802 11.825 -13.032 1.00 59.69 85 SER A O 1
ATOM 663 N N . ARG A 1 86 ? -4.541 10.365 -11.358 1.00 63.47 86 ARG A N 1
ATOM 664 C CA . ARG A 1 86 ? -3.076 10.428 -11.247 1.00 63.47 86 ARG A CA 1
ATOM 665 C C . ARG A 1 86 ? -2.346 9.261 -11.919 1.00 63.47 86 ARG A C 1
ATOM 667 O O . ARG A 1 86 ? -1.149 9.107 -11.708 1.00 63.47 86 ARG A O 1
ATOM 674 N N . ALA A 1 87 ? -3.032 8.470 -12.748 1.00 59.59 87 ALA A N 1
ATOM 675 C CA . ALA A 1 87 ? -2.446 7.331 -13.465 1.00 59.59 87 ALA A CA 1
ATOM 676 C C . ALA A 1 87 ? -1.164 7.688 -14.254 1.00 59.59 87 ALA A C 1
ATOM 678 O O . ALA A 1 87 ? -0.218 6.902 -14.287 1.00 59.59 87 ALA A O 1
ATOM 679 N N . ASN A 1 88 ? -1.094 8.902 -14.809 1.00 58.44 88 ASN A N 1
ATOM 680 C CA . ASN A 1 88 ? 0.041 9.369 -15.613 1.00 58.44 88 ASN A CA 1
ATOM 681 C C . ASN A 1 88 ? 1.333 9.593 -14.793 1.00 58.44 88 ASN A C 1
ATOM 683 O O . ASN A 1 88 ? 2.427 9.411 -15.326 1.00 58.44 88 ASN A O 1
ATOM 687 N N . ASP A 1 89 ? 1.237 9.926 -13.496 1.00 67.50 89 ASP A N 1
ATOM 688 C CA . ASP A 1 89 ? 2.413 10.086 -12.610 1.00 67.50 89 ASP A CA 1
ATOM 689 C C . ASP A 1 89 ? 3.123 8.740 -12.370 1.00 67.50 89 ASP A C 1
ATOM 691 O O . ASP A 1 89 ? 4.322 8.679 -12.088 1.00 67.50 89 ASP A O 1
ATOM 695 N N . TYR A 1 90 ? 2.387 7.636 -12.488 1.00 70.69 90 TYR A N 1
ATOM 696 C CA . TYR A 1 90 ? 2.877 6.304 -12.158 1.00 70.69 90 TYR A CA 1
ATOM 697 C C . TYR A 1 90 ? 3.671 5.652 -13.285 1.00 70.69 90 TYR A C 1
ATOM 699 O O . TYR A 1 90 ? 4.694 5.019 -13.021 1.00 70.69 90 TYR A O 1
ATOM 707 N N . GLU A 1 91 ? 3.248 5.836 -14.536 1.00 67.00 91 GLU A N 1
ATOM 708 C CA . GLU A 1 91 ? 4.064 5.432 -15.686 1.00 67.00 91 GLU A CA 1
ATOM 709 C C . GLU A 1 91 ? 5.350 6.250 -15.751 1.00 67.00 91 GLU A C 1
ATOM 711 O O . GLU A 1 91 ? 6.423 5.700 -16.011 1.00 67.00 91 GLU A O 1
ATOM 716 N N . ALA A 1 92 ? 5.276 7.541 -15.413 1.00 67.00 92 ALA A N 1
ATOM 717 C CA . ALA A 1 92 ? 6.463 8.364 -15.255 1.00 67.00 92 ALA A CA 1
ATOM 718 C C . ALA A 1 92 ? 7.396 7.803 -14.169 1.00 67.00 92 ALA A C 1
ATOM 720 O O . ALA A 1 92 ? 8.601 7.785 -14.383 1.00 67.00 92 ALA A O 1
ATOM 721 N N . MET A 1 93 ? 6.904 7.269 -13.047 1.00 72.75 93 MET A N 1
ATOM 722 C CA . MET A 1 93 ? 7.766 6.696 -11.999 1.00 72.75 93 MET A CA 1
ATOM 723 C C . MET A 1 93 ? 8.664 5.555 -12.516 1.00 72.75 93 MET A C 1
ATOM 725 O O . MET A 1 93 ? 9.851 5.515 -12.186 1.00 72.75 93 MET A O 1
ATOM 729 N N . TRP A 1 94 ? 8.127 4.659 -13.348 1.00 69.00 94 TRP A N 1
ATOM 730 C CA . TRP A 1 94 ? 8.884 3.543 -13.928 1.00 69.00 94 TRP A CA 1
ATOM 731 C C . TRP A 1 94 ? 9.738 3.964 -15.134 1.00 69.00 94 TRP A C 1
ATOM 733 O O . TRP A 1 94 ? 10.900 3.569 -15.218 1.00 69.00 94 TRP A O 1
ATOM 743 N N . ASN A 1 95 ? 9.207 4.816 -16.019 1.00 65.50 95 ASN A N 1
ATOM 744 C CA . ASN A 1 95 ? 9.876 5.216 -17.264 1.00 65.50 95 ASN A CA 1
ATOM 745 C C . ASN A 1 95 ? 10.894 6.360 -17.098 1.00 65.50 95 ASN A C 1
ATOM 747 O O . ASN A 1 95 ? 11.886 6.405 -17.822 1.00 65.50 95 ASN A O 1
ATOM 751 N N . SER A 1 96 ? 10.689 7.288 -16.156 1.00 58.69 96 SER A N 1
ATOM 752 C CA . SER A 1 96 ? 11.578 8.451 -15.949 1.00 58.69 96 SER A CA 1
ATOM 753 C C . SER A 1 96 ? 12.855 8.117 -15.179 1.00 58.69 96 SER A C 1
ATOM 755 O O . SER A 1 96 ? 13.807 8.900 -15.161 1.00 58.69 96 SER A O 1
ATOM 757 N N . SER A 1 97 ? 12.914 6.948 -14.542 1.00 63.00 97 SER A N 1
ATOM 758 C CA . SER A 1 97 ? 14.071 6.566 -13.753 1.00 63.00 97 SER A CA 1
ATOM 759 C C . SER A 1 97 ? 15.130 5.915 -14.643 1.00 63.00 97 SER A C 1
ATOM 761 O O . SER A 1 97 ? 15.244 4.693 -14.719 1.00 63.00 97 SER A O 1
ATOM 763 N N . SER A 1 98 ? 15.983 6.730 -15.270 1.00 62.12 98 SER A N 1
ATOM 764 C CA . SER A 1 98 ? 17.255 6.268 -15.864 1.00 62.12 98 SER A CA 1
ATOM 765 C C . SER A 1 98 ? 18.057 5.388 -14.888 1.00 62.12 98 SER A C 1
ATOM 767 O O . SER A 1 98 ? 18.752 4.459 -15.291 1.00 62.12 98 SER A O 1
ATOM 769 N N . LYS A 1 99 ? 17.871 5.618 -13.583 1.00 66.12 99 LYS A N 1
ATOM 770 C CA . LYS A 1 99 ? 18.385 4.803 -12.482 1.00 66.12 99 LYS A CA 1
ATOM 771 C C . LYS A 1 99 ? 17.818 3.376 -12.455 1.00 66.12 99 LYS A C 1
ATOM 773 O O . LYS A 1 99 ? 18.594 2.457 -12.239 1.00 66.12 99 LYS A O 1
ATOM 778 N N . VAL A 1 100 ? 16.518 3.166 -12.688 1.00 72.25 100 VAL A N 1
ATOM 779 C CA . VAL A 1 100 ? 15.914 1.815 -12.762 1.00 72.25 100 VAL A CA 1
ATOM 780 C C . VAL A 1 100 ? 16.442 1.065 -13.977 1.00 72.25 100 VAL A C 1
ATOM 782 O O . VAL A 1 100 ? 16.868 -0.077 -13.835 1.00 72.25 100 VAL A O 1
ATOM 785 N N . LYS A 1 101 ? 16.500 1.718 -15.146 1.00 72.62 101 LYS A N 1
ATOM 786 C CA . LYS A 1 101 ? 17.055 1.100 -16.358 1.00 72.62 101 LYS A CA 1
ATOM 787 C C . LYS A 1 101 ? 18.506 0.658 -16.145 1.00 72.62 101 LYS A C 1
ATOM 789 O O . LYS A 1 101 ? 18.823 -0.487 -16.430 1.00 72.62 101 LYS A O 1
ATOM 794 N N . ASN A 1 102 ? 19.343 1.515 -15.561 1.00 74.75 102 ASN A N 1
ATOM 795 C CA . ASN A 1 102 ? 20.747 1.195 -15.290 1.00 74.75 102 ASN A CA 1
ATOM 796 C C . ASN A 1 102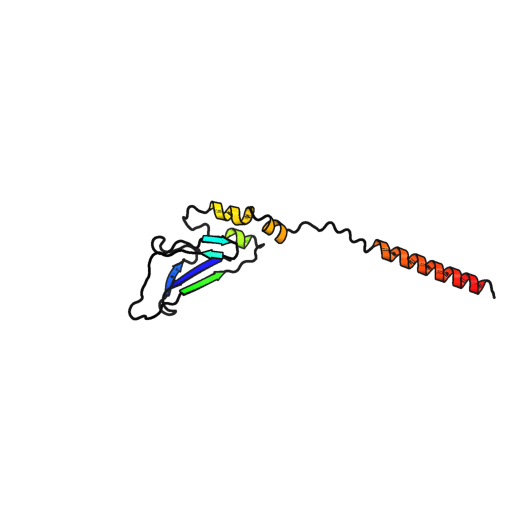 ? 20.936 0.151 -14.171 1.00 74.75 102 ASN A C 1
ATOM 798 O O . ASN A 1 102 ? 21.912 -0.589 -14.201 1.00 74.75 102 ASN A O 1
ATOM 802 N N . LEU A 1 103 ? 20.037 0.090 -13.179 1.00 78.50 103 LEU A N 1
ATOM 803 C CA . LEU A 1 103 ? 20.087 -0.907 -12.098 1.00 78.50 103 LEU A CA 1
ATOM 804 C C . LEU A 1 103 ? 19.632 -2.293 -12.563 1.00 78.50 103 LEU A C 1
ATOM 806 O O . LEU A 1 103 ? 20.205 -3.296 -12.153 1.00 78.50 103 LEU A O 1
ATOM 810 N N . CYS A 1 104 ? 18.585 -2.345 -13.384 1.00 80.38 104 CYS A N 1
ATOM 811 C CA . CYS A 1 104 ? 17.974 -3.595 -13.826 1.00 80.38 104 CYS A CA 1
ATOM 812 C C . CYS A 1 104 ? 18.612 -4.157 -15.097 1.00 80.38 104 CYS A C 1
ATOM 814 O O . CYS A 1 104 ? 18.626 -5.368 -15.287 1.00 80.38 104 CYS A O 1
ATOM 816 N N . PHE A 1 105 ? 19.165 -3.282 -15.936 1.00 82.44 105 PHE A N 1
ATOM 817 C CA . PHE A 1 105 ? 19.867 -3.624 -17.168 1.00 82.44 105 PHE A CA 1
ATOM 818 C C . PHE A 1 105 ? 21.167 -2.810 -17.241 1.00 82.44 105 PHE A C 1
ATOM 820 O O . PHE A 1 105 ? 21.250 -1.847 -18.011 1.00 82.44 105 PHE A O 1
ATOM 827 N N . PRO A 1 106 ? 22.172 -3.129 -16.406 1.00 78.38 106 PRO A N 1
ATOM 828 C CA . PRO A 1 106 ? 23.448 -2.434 -16.462 1.00 78.38 106 PRO A CA 1
ATOM 829 C C . PRO A 1 106 ? 24.075 -2.630 -17.845 1.00 78.38 106 PRO A C 1
ATOM 831 O O . PRO A 1 106 ? 24.160 -3.751 -18.348 1.00 78.38 106 PRO A O 1
ATOM 834 N N . SER A 1 107 ? 24.516 -1.536 -18.467 1.00 74.75 107 SER A N 1
ATOM 835 C CA . SER A 1 107 ? 25.319 -1.620 -19.685 1.00 74.75 107 SER A CA 1
ATOM 836 C C . SER A 1 107 ? 26.587 -2.429 -19.390 1.00 74.75 107 SER A C 1
ATOM 838 O O . SER A 1 107 ? 27.185 -2.226 -18.328 1.00 74.75 107 SER A O 1
ATOM 840 N N . PRO A 1 108 ? 27.023 -3.325 -20.293 1.00 72.94 108 PRO A N 1
ATOM 841 C CA . PRO A 1 108 ? 28.265 -4.060 -20.100 1.00 72.94 108 PRO A CA 1
ATOM 842 C C . PRO A 1 108 ? 29.414 -3.063 -19.915 1.00 72.94 108 PRO A C 1
ATOM 844 O O . PRO A 1 108 ? 29.587 -2.144 -20.718 1.00 72.94 108 PRO A O 1
ATOM 847 N N . SER A 1 109 ? 30.172 -3.214 -18.828 1.00 66.00 109 SER A N 1
ATOM 848 C CA . SER A 1 109 ? 31.354 -2.395 -18.578 1.00 66.00 109 SER A CA 1
ATOM 849 C C . SER A 1 109 ? 32.376 -2.666 -19.676 1.00 66.00 109 SER A C 1
ATOM 851 O O . SER A 1 109 ? 32.861 -3.789 -19.797 1.00 66.00 109 SER A O 1
ATOM 853 N N . THR A 1 110 ? 32.755 -1.648 -20.442 1.00 57.50 110 THR A N 1
ATOM 854 C CA . THR A 1 110 ? 33.855 -1.701 -21.420 1.00 57.50 110 THR A CA 1
ATOM 855 C C . THR A 1 110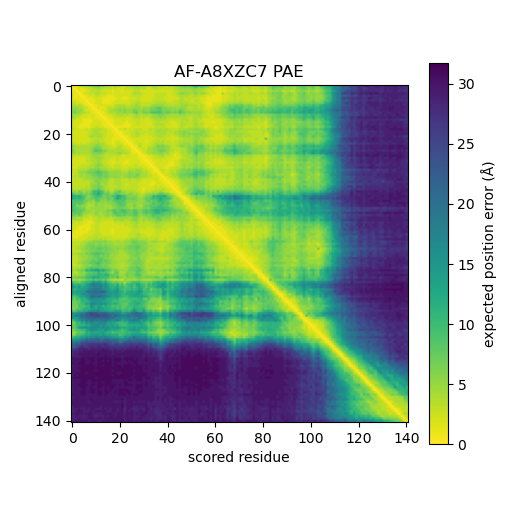 ? 35.232 -1.724 -20.748 1.00 57.50 110 THR A C 1
ATOM 857 O O . THR A 1 110 ? 36.190 -1.148 -21.255 1.00 57.50 110 THR A O 1
ATOM 860 N N . THR A 1 111 ? 35.354 -2.358 -19.582 1.00 51.16 111 THR A N 1
ATOM 861 C CA . THR A 1 111 ? 36.663 -2.668 -19.018 1.00 51.16 111 THR A CA 1
ATOM 862 C C . THR A 1 111 ? 37.190 -3.861 -19.799 1.00 51.16 111 THR A C 1
ATOM 864 O O . THR A 1 111 ? 36.860 -5.007 -19.505 1.00 51.16 111 THR A O 1
ATOM 867 N N . GLU A 1 112 ? 37.968 -3.578 -20.841 1.00 53.03 112 GLU A N 1
ATOM 868 C CA . GLU A 1 112 ? 38.900 -4.546 -21.403 1.00 53.03 112 GLU A CA 1
ATOM 869 C C . GLU A 1 112 ? 39.700 -5.130 -20.235 1.00 53.03 112 GLU A C 1
ATOM 871 O O . GLU A 1 112 ? 40.457 -4.426 -19.562 1.00 53.03 112 GLU A O 1
ATOM 876 N N . ASN A 1 113 ? 39.485 -6.411 -19.941 1.00 51.69 113 ASN A N 1
ATOM 877 C CA . ASN A 1 113 ? 40.322 -7.141 -19.007 1.00 51.69 113 ASN A CA 1
ATOM 878 C C . ASN A 1 113 ? 41.719 -7.236 -19.632 1.00 51.69 113 ASN A C 1
ATOM 880 O O . ASN A 1 113 ? 42.037 -8.193 -20.330 1.00 51.69 113 ASN A O 1
ATOM 884 N N . SER A 1 114 ? 42.585 -6.267 -19.346 1.00 49.25 114 SER A N 1
ATOM 885 C CA . SER A 1 114 ? 44.011 -6.281 -19.704 1.00 49.25 114 SER A CA 1
ATOM 886 C C . SER A 1 114 ? 44.813 -7.368 -18.966 1.00 49.25 114 SER A C 1
ATOM 888 O O . SER A 1 114 ? 46.042 -7.394 -19.017 1.00 49.25 114 SER A O 1
ATOM 890 N N . LEU A 1 115 ? 44.132 -8.294 -18.287 1.00 50.78 115 LEU A N 1
ATOM 891 C CA . LEU A 1 115 ? 44.735 -9.315 -17.442 1.00 50.78 115 LEU A CA 1
ATOM 892 C C . LEU A 1 115 ? 45.254 -10.531 -18.229 1.00 50.78 115 LEU A C 1
ATOM 894 O O . LEU A 1 115 ? 46.082 -11.268 -17.703 1.00 50.78 115 LEU A O 1
ATOM 898 N N . GLU A 1 116 ? 44.866 -10.710 -19.498 1.00 48.56 116 GLU A N 1
ATOM 899 C CA . GLU A 1 116 ? 45.388 -11.808 -20.334 1.00 48.56 116 GLU A CA 1
ATOM 900 C C . GLU A 1 116 ? 46.696 -11.465 -21.077 1.00 48.56 116 GLU A C 1
ATOM 902 O O . GLU A 1 116 ? 47.447 -12.365 -21.453 1.00 48.56 116 GLU A O 1
ATOM 907 N N . SER A 1 117 ? 47.055 -10.181 -21.223 1.00 46.56 117 SER A N 1
ATOM 908 C CA . SER A 1 117 ? 48.258 -9.786 -21.983 1.00 46.56 117 SER A CA 1
ATOM 909 C C . SER A 1 117 ? 49.574 -9.953 -21.210 1.00 46.56 117 SER A C 1
ATOM 911 O O . SER A 1 117 ? 50.634 -10.056 -21.830 1.00 46.56 117 SER A O 1
ATOM 913 N N . ASN A 1 118 ? 49.542 -9.987 -19.874 1.00 45.84 118 ASN A N 1
ATOM 914 C CA . ASN A 1 118 ? 50.768 -10.038 -19.066 1.00 45.84 118 ASN A CA 1
ATOM 915 C C . ASN A 1 118 ? 51.216 -11.463 -18.714 1.00 45.84 118 ASN A C 1
ATOM 917 O O . ASN A 1 118 ? 52.389 -11.663 -18.413 1.00 45.84 118 ASN A O 1
ATOM 921 N N . PHE A 1 119 ? 50.335 -12.466 -18.800 1.00 48.69 119 PHE A N 1
ATOM 922 C CA . PHE A 1 119 ? 50.681 -13.842 -18.421 1.00 48.69 119 PHE A CA 1
ATOM 923 C C . PHE A 1 119 ? 51.507 -14.577 -19.495 1.00 48.69 119 PHE A C 1
ATOM 925 O O . PHE A 1 119 ? 52.397 -15.361 -19.167 1.00 48.69 119 PHE A O 1
ATOM 932 N N . SER A 1 120 ? 51.296 -14.269 -20.784 1.00 48.88 120 SER A N 1
ATOM 933 C CA . SER A 1 120 ? 52.093 -14.861 -21.877 1.00 48.88 120 SER A CA 1
ATOM 934 C C . SER A 1 120 ? 53.524 -14.319 -21.958 1.00 48.88 120 SER A C 1
ATOM 936 O O . SER A 1 120 ? 54.427 -15.036 -22.391 1.00 48.88 120 SER A O 1
ATOM 938 N N . GLN A 1 121 ? 53.770 -13.076 -21.524 1.00 51.06 121 GLN A N 1
ATOM 939 C CA . GLN A 1 121 ? 55.115 -12.489 -21.572 1.00 51.06 121 GLN A CA 1
ATOM 940 C C . GLN A 1 121 ? 56.033 -13.011 -20.457 1.00 51.06 121 GLN A C 1
ATOM 942 O O . GLN A 1 121 ? 57.245 -13.089 -20.644 1.00 51.06 121 GLN A O 1
ATOM 947 N N . THR A 1 122 ? 55.484 -13.423 -19.308 1.00 52.47 122 THR A N 1
ATOM 948 C CA . THR A 1 122 ? 56.303 -13.970 -18.213 1.00 52.47 122 THR A CA 1
ATOM 949 C C . THR A 1 122 ? 56.760 -15.407 -18.494 1.00 52.47 122 THR A C 1
ATOM 951 O O . THR A 1 122 ? 57.889 -15.767 -18.161 1.00 52.47 122 THR A O 1
ATOM 954 N N . PHE A 1 123 ? 55.932 -16.223 -19.161 1.00 50.41 123 PHE A N 1
ATOM 955 C CA . PHE A 1 123 ? 56.280 -17.614 -19.486 1.00 50.41 123 PHE A CA 1
ATOM 956 C C . PHE A 1 123 ? 57.363 -17.736 -20.570 1.00 50.41 123 PHE A C 1
ATOM 958 O O . PHE A 1 123 ? 58.235 -18.597 -20.455 1.00 50.41 123 PHE A O 1
ATOM 965 N N . SER A 1 124 ? 57.366 -16.857 -21.579 1.00 53.16 124 SER A N 1
ATOM 966 C CA . SER A 1 124 ? 58.392 -16.859 -22.638 1.00 53.16 124 SER A CA 1
ATOM 967 C C . SER A 1 124 ? 59.757 -16.341 -22.161 1.00 53.16 124 SER A C 1
ATOM 969 O O . SER A 1 124 ? 60.798 -16.780 -22.654 1.00 53.16 124 SER A O 1
ATOM 971 N N . ALA A 1 125 ? 59.780 -15.455 -21.160 1.00 51.47 125 ALA A N 1
ATOM 972 C CA . ALA A 1 125 ? 61.019 -14.989 -20.537 1.00 51.47 125 ALA A CA 1
ATOM 973 C C . ALA A 1 125 ? 61.679 -16.077 -19.666 1.00 51.47 125 ALA A C 1
ATOM 975 O O . ALA A 1 125 ? 62.899 -16.259 -19.708 1.00 51.47 125 ALA A O 1
ATOM 976 N N . LEU A 1 126 ? 60.877 -16.849 -18.921 1.00 52.06 126 LEU A N 1
ATOM 977 C CA . LEU A 1 126 ? 61.368 -17.947 -18.079 1.00 52.06 126 LEU A CA 1
ATOM 978 C C . LEU A 1 126 ? 61.837 -19.160 -18.899 1.00 52.06 126 LEU A C 1
ATOM 980 O O . LEU A 1 126 ? 62.855 -19.763 -18.552 1.00 52.06 126 LEU A O 1
ATOM 984 N N . SER A 1 127 ? 61.165 -19.492 -20.010 1.00 54.84 127 SER A N 1
ATOM 985 C CA . SER A 1 127 ? 61.586 -20.604 -20.877 1.00 54.84 127 SER A CA 1
ATOM 986 C C . SER A 1 127 ? 62.940 -20.341 -21.539 1.00 54.84 127 SER A C 1
ATOM 988 O O . SER A 1 127 ? 63.785 -21.233 -21.593 1.00 54.84 127 SER A O 1
ATOM 990 N N . ASN A 1 128 ? 63.188 -19.106 -21.984 1.00 54.38 128 ASN A N 1
ATOM 991 C CA . ASN A 1 128 ? 64.442 -18.759 -22.652 1.00 54.38 128 ASN A CA 1
ATOM 992 C C . ASN A 1 128 ? 65.623 -18.727 -21.670 1.00 54.38 128 ASN A C 1
ATOM 994 O O . ASN A 1 128 ? 66.697 -19.228 -21.997 1.00 54.38 128 ASN A O 1
ATOM 998 N N . SER A 1 129 ? 65.425 -18.236 -20.440 1.00 55.22 129 SER A N 1
ATOM 999 C CA . SER A 1 129 ? 66.477 -18.221 -19.409 1.00 55.22 129 SER A CA 1
ATOM 1000 C C . SER A 1 129 ? 66.943 -19.628 -19.002 1.00 55.22 129 SER A C 1
ATOM 1002 O O . SER A 1 129 ? 68.127 -19.834 -18.720 1.00 55.22 129 SER A O 1
ATOM 1004 N N . MET A 1 130 ? 66.033 -20.608 -18.975 1.00 55.72 130 MET A N 1
ATOM 1005 C CA . MET A 1 130 ? 66.363 -21.998 -18.630 1.00 55.72 130 MET 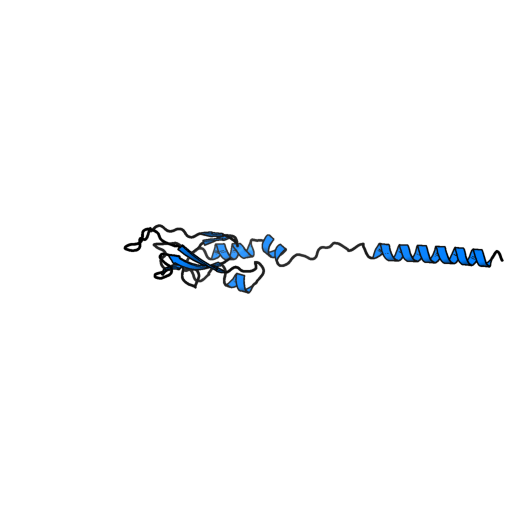A CA 1
ATOM 1006 C C . MET A 1 130 ? 67.138 -22.700 -19.757 1.00 55.72 130 MET A C 1
ATOM 1008 O O . MET A 1 130 ? 68.086 -23.432 -19.481 1.00 55.72 130 MET A O 1
ATOM 1012 N N . ILE A 1 131 ? 66.805 -22.429 -21.025 1.00 58.84 131 ILE A N 1
ATO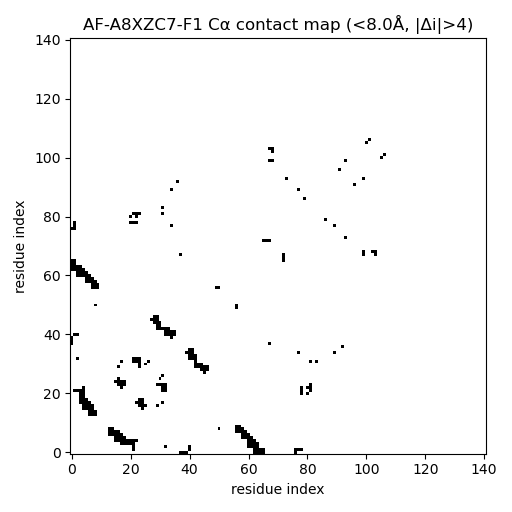M 1013 C CA . ILE A 1 131 ? 67.484 -23.035 -22.183 1.00 58.84 131 ILE A CA 1
ATOM 1014 C C . ILE A 1 131 ? 68.930 -22.536 -22.307 1.00 58.84 131 ILE A C 1
ATOM 1016 O O . ILE A 1 131 ? 69.835 -23.350 -22.485 1.00 58.84 131 ILE A O 1
ATOM 1020 N N . PHE A 1 132 ? 69.185 -21.232 -22.138 1.00 57.94 132 PHE A N 1
ATOM 1021 C CA . PHE A 1 132 ? 70.556 -20.703 -22.204 1.00 57.94 132 PHE A CA 1
ATOM 1022 C C . PHE A 1 132 ? 71.462 -21.263 -21.099 1.00 57.94 132 PHE A C 1
ATOM 1024 O O . PHE A 1 132 ? 72.635 -21.532 -21.352 1.00 57.94 132 PHE A O 1
ATOM 1031 N N . SER A 1 133 ? 70.917 -21.516 -19.905 1.00 58.69 133 SER A N 1
ATOM 1032 C CA . SER A 1 133 ? 71.682 -22.088 -18.788 1.00 58.69 133 SER A CA 1
ATOM 1033 C C . SER A 1 133 ? 72.052 -23.559 -19.024 1.00 58.69 133 SER A C 1
ATOM 1035 O O . SER A 1 133 ? 73.169 -23.971 -18.714 1.00 58.69 133 SER A O 1
ATOM 1037 N N . ILE A 1 134 ? 71.153 -24.344 -19.629 1.00 61.22 134 ILE A N 1
ATOM 1038 C CA . ILE A 1 134 ? 71.405 -25.755 -19.971 1.00 61.22 134 ILE A CA 1
ATOM 1039 C C . ILE A 1 134 ? 72.420 -25.875 -21.120 1.00 61.22 134 ILE A C 1
ATOM 1041 O O . ILE A 1 134 ? 73.315 -26.716 -21.058 1.00 61.22 134 ILE A O 1
ATOM 1045 N N . VAL A 1 135 ? 72.330 -25.016 -22.142 1.00 61.00 135 VAL A N 1
ATOM 1046 C CA . VAL A 1 135 ? 73.290 -25.005 -23.263 1.00 61.00 135 VAL A CA 1
ATOM 1047 C C . VAL A 1 135 ? 74.690 -24.609 -22.787 1.00 61.00 135 VAL A C 1
ATOM 1049 O O . VAL A 1 135 ? 75.669 -25.220 -23.210 1.00 61.00 135 VAL A O 1
ATOM 1052 N N . TYR A 1 136 ? 74.800 -23.651 -21.862 1.00 58.72 136 TYR A N 1
ATOM 1053 C CA . TYR A 1 136 ? 76.095 -23.257 -21.305 1.00 58.72 136 TYR A CA 1
ATOM 1054 C C . TYR A 1 136 ? 76.741 -24.398 -20.502 1.00 58.72 136 TYR A C 1
ATOM 1056 O O . TYR A 1 136 ? 77.916 -24.696 -20.701 1.00 58.72 136 TYR A O 1
ATOM 1064 N N . LEU A 1 137 ? 75.966 -25.106 -19.671 1.00 55.09 137 LEU A N 1
ATOM 1065 C CA . LEU A 1 137 ? 76.447 -26.261 -18.899 1.00 55.09 137 LEU A CA 1
ATOM 1066 C C . LEU A 1 137 ? 76.900 -27.438 -19.778 1.00 55.09 137 LEU A C 1
ATOM 1068 O O . LEU A 1 137 ? 77.882 -28.091 -19.441 1.00 55.09 137 LEU A O 1
ATOM 1072 N N . LEU A 1 138 ? 76.239 -27.683 -20.914 1.00 56.91 138 LEU A N 1
ATOM 1073 C CA . LEU A 1 138 ? 76.642 -28.723 -21.872 1.00 56.91 138 LEU A CA 1
ATOM 1074 C C . LEU A 1 138 ? 77.872 -28.343 -22.714 1.00 56.91 138 LEU A C 1
ATOM 1076 O O . LEU A 1 138 ? 78.492 -29.225 -23.292 1.00 56.91 138 LEU A O 1
ATOM 1080 N N . SER A 1 139 ? 78.221 -27.056 -22.796 1.00 57.28 139 SER A N 1
ATOM 1081 C CA . SER A 1 139 ? 79.392 -26.573 -23.549 1.00 57.28 139 SER A CA 1
ATOM 1082 C C . SER A 1 139 ? 80.684 -26.475 -22.723 1.00 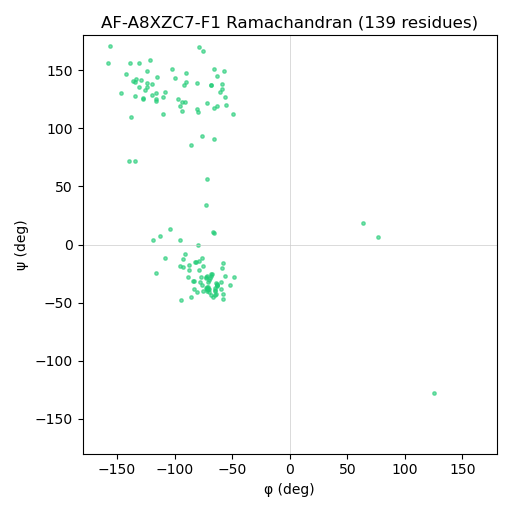57.28 139 SER A C 1
ATOM 1084 O O . SER A 1 139 ? 81.743 -26.204 -23.283 1.00 57.28 139 SER A O 1
ATOM 1086 N N . VAL A 1 140 ? 80.593 -26.657 -21.399 1.00 54.25 140 VAL A N 1
ATOM 1087 C CA . VAL A 1 140 ? 81.707 -26.506 -20.437 1.00 54.25 140 VAL A CA 1
ATOM 1088 C C . VAL A 1 140 ? 82.115 -27.855 -19.797 1.00 54.25 140 VAL A C 1
ATOM 1090 O O . VAL A 1 140 ? 82.968 -27.888 -18.913 1.00 54.25 140 VAL A O 1
ATOM 1093 N N . CYS A 1 141 ? 81.559 -28.979 -20.262 1.00 46.62 141 CYS A N 1
ATOM 1094 C CA . CYS A 1 141 ? 82.066 -30.342 -20.021 1.00 46.62 141 CYS A CA 1
ATOM 1095 C C . CYS A 1 141 ? 82.634 -30.923 -21.319 1.00 46.62 141 CYS A C 1
ATOM 1097 O O . CYS A 1 141 ? 83.581 -31.733 -21.218 1.00 46.62 141 CYS A O 1
#

Sequence (141 aa):
MRVESCWIGTPKMPVFIVREDGCTIEKAILTSPVYTSFNRAAAIGWMAVRQKNMKYMHVGCTIRLCHLCDPACQEITPPRSCNDSRANDYEAMWNSSSKVKNLCFPSPSTTENSLESNFSQTFSALSNSMIFSIVYLLSVC

Radius of gyration: 32.06 Å; Cα contacts (8 Å, |Δi|>4): 152; chains: 1; bounding box: 100×44×48 Å

pLDDT: mean 74.98, std 14.31, range [45.84, 93.88]

Solvent-accessible surface area (backbone atoms only — not comparable to full-atom values): 8667 Å² total; per-residue (Å²): 78,38,60,32,30,29,29,38,40,42,99,90,56,65,44,74,50,24,40,79,71,32,25,37,73,44,68,86,41,27,39,47,63,44,70,84,48,72,86,42,69,49,62,61,63,82,64,89,87,82,62,89,99,52,95,74,72,46,76,50,69,46,70,47,82,54,62,91,72,39,68,74,48,56,73,61,40,69,53,77,83,45,97,54,99,58,64,70,62,53,57,44,60,66,71,66,32,65,63,52,50,46,70,63,55,58,74,82,75,87,70,75,74,72,72,70,71,61,60,64,59,54,55,58,54,54,54,53,58,54,50,56,53,52,54,50,59,67,72,76,113

Foldseek 3Di:
DAWQWKWKADPVDTDTQAHRLQAGPDCQAKGRWDDPALPDTDIDGDDDDDDPPDPDMDMDIDDDDDDLLDVVCLVSPPRPPHPDPCNVVSVCNNPVPPVSCCVNPPDPPPPPPPVVVPPVVVVVVVVVVVVVVVVVVVVVD

Mean predicted aligned error: 14.41 Å

Secondary structure (DSSP, 8-state):
-EEEEEEEEETTEEEEEE-TTSSBS-TTTBPPPEEEETTEEE--B------TT-S--EEEEEEE---TT-HHHHHHSS-TTS--TTHHHHHHHHHS-HHHHHHHSPPPP----TTSTTHHHHHHHHHHHHHHHHHHHHH--

Organism: Caenorhabditis briggsae (NCBI:txid6238)